Protein AF-A0A6N3EQB5-F1 (afdb_monomer)

Foldseek 3Di:
DKFKWKFKVQVVRDIFTDDAPQWDKDKDWDCDPVVNWIKIFIWIAHPVVQKIFTADIGTDDPPMDMDMDTDDDDDGDHGPDIGHDDDCDPPPPPPPPVVVVVVVVVVVVVVVVCVVVVVD

Nearest PDB structures (foldseek):
  7cwj-assembly1_A  TM=4.918E-01  e=4.533E+00  Trichoderma virens Gv29-8
  2y8g-assembly1_A  TM=2.712E-01  e=1.585E+00  Homo sapiens
  3cw1-assembly2_S  TM=3.159E-01  e=4.791E+00  Homo sapiens
  6mw4-assembly1_A  TM=3.373E-01  e=3.840E+00  Clostridioides difficile R20291

pLDDT: mean 88.79, std 10.67, range [48.97, 97.38]

Secondary structure (DSSP, 8-state):
-EEEEEEEGGGTT-EEEE--TTEEEEEEEEEETTTTEEEEEEEEEETTTTEEEEEEEEE--TT--EEEEEEE-S-PPPPSEEEE-----S------HHHHHHHHHHHHHHHHHHHHTT--

Structure (mmCIF, N/CA/C/O backbone):
data_AF-A0A6N3EQB5-F1
#
_entry.id   AF-A0A6N3EQB5-F1
#
loop_
_atom_site.group_PDB
_atom_site.id
_atom_site.type_symbol
_atom_site.label_atom_id
_atom_site.label_alt_id
_atom_site.label_comp_id
_atom_site.label_asym_id
_atom_site.label_entity_id
_atom_site.label_seq_id
_atom_site.pdbx_PDB_ins_code
_atom_site.Cartn_x
_atom_site.Cartn_y
_atom_site.Cartn_z
_atom_site.occupancy
_atom_site.B_iso_or_equiv
_atom_site.auth_seq_id
_atom_site.auth_comp_id
_atom_site.auth_asym_id
_atom_site.auth_atom_id
_atom_site.pdbx_PDB_model_num
ATOM 1 N N . MET A 1 1 ? -18.787 -0.984 5.241 1.00 89.31 1 MET A N 1
ATOM 2 C CA . MET A 1 1 ? -17.780 -0.521 4.259 1.00 89.31 1 MET A CA 1
ATOM 3 C C . MET A 1 1 ? -17.044 -1.738 3.741 1.00 89.31 1 MET A C 1
ATOM 5 O O . MET A 1 1 ? -16.672 -2.570 4.556 1.00 89.31 1 MET A O 1
ATOM 9 N N . GLU A 1 2 ? -16.854 -1.853 2.430 1.00 93.19 2 GLU A N 1
ATOM 10 C CA . GLU A 1 2 ? -16.025 -2.907 1.833 1.00 93.19 2 GLU A CA 1
ATOM 11 C C . GLU A 1 2 ? -14.548 -2.490 1.837 1.00 93.19 2 GLU A C 1
ATOM 13 O O . GLU A 1 2 ? -14.218 -1.318 1.620 1.00 93.19 2 GLU A O 1
ATOM 18 N N . GLY A 1 3 ? -13.648 -3.438 2.087 1.00 95.69 3 GLY A N 1
ATOM 19 C CA . GLY A 1 3 ? -12.215 -3.172 2.082 1.00 95.69 3 GLY A CA 1
ATOM 20 C C . GLY A 1 3 ? -11.376 -4.402 2.401 1.00 95.69 3 GLY A C 1
ATOM 21 O O . GLY A 1 3 ? -11.819 -5.534 2.228 1.00 95.69 3 GLY A O 1
ATOM 22 N N . LEU A 1 4 ? -10.145 -4.173 2.862 1.00 96.88 4 LEU A N 1
ATOM 23 C CA . LEU A 1 4 ? -9.199 -5.234 3.200 1.00 96.88 4 LEU A CA 1
ATOM 24 C C . LEU A 1 4 ? -8.924 -5.257 4.701 1.00 96.88 4 LEU A C 1
ATOM 26 O O . LEU A 1 4 ? -8.575 -4.239 5.300 1.00 96.88 4 LEU A O 1
ATOM 30 N N . ILE A 1 5 ? -9.016 -6.437 5.297 1.00 97.00 5 ILE A N 1
ATOM 31 C CA . ILE A 1 5 ? -8.473 -6.732 6.616 1.00 97.00 5 ILE A CA 1
ATOM 32 C C . ILE A 1 5 ? -7.085 -7.324 6.390 1.00 97.00 5 ILE A C 1
ATOM 34 O O . ILE A 1 5 ? -6.936 -8.355 5.738 1.00 97.00 5 ILE A O 1
ATOM 38 N N . VAL A 1 6 ? -6.057 -6.640 6.886 1.00 97.25 6 VAL A N 1
ATOM 39 C CA . VAL A 1 6 ? -4.657 -7.003 6.659 1.00 97.25 6 VAL A CA 1
ATOM 40 C C . VAL A 1 6 ? -3.999 -7.330 7.983 1.00 97.25 6 VAL A C 1
ATOM 42 O O . VAL A 1 6 ? -4.050 -6.536 8.921 1.00 97.25 6 VAL A O 1
ATOM 45 N N . LYS A 1 7 ? -3.331 -8.474 8.051 1.00 96.06 7 LYS A N 1
ATOM 46 C CA . LYS A 1 7 ? -2.536 -8.896 9.202 1.00 96.06 7 LYS A CA 1
ATOM 47 C C . LYS A 1 7 ? -1.121 -9.207 8.745 1.00 96.06 7 LYS A C 1
ATOM 49 O O . LYS A 1 7 ? -0.922 -9.748 7.663 1.00 96.06 7 LYS A O 1
ATOM 54 N N . SER A 1 8 ? -0.129 -8.859 9.559 1.00 94.44 8 SER A N 1
ATOM 55 C CA . SER A 1 8 ? 1.269 -9.123 9.215 1.00 94.44 8 SER A CA 1
ATOM 56 C C . SER A 1 8 ? 2.115 -9.511 10.417 1.00 94.44 8 SER A C 1
ATOM 58 O O . SER A 1 8 ? 1.951 -8.970 11.515 1.00 94.44 8 SER A O 1
ATOM 60 N N . THR A 1 9 ? 3.082 -10.400 10.189 1.00 92.94 9 THR A N 1
ATOM 61 C CA . THR A 1 9 ? 4.146 -10.709 11.157 1.00 92.94 9 THR A CA 1
ATOM 62 C C . THR A 1 9 ? 5.003 -9.484 11.461 1.00 92.94 9 THR A C 1
ATOM 64 O O . THR A 1 9 ? 5.388 -9.288 12.610 1.00 92.94 9 THR A O 1
ATOM 67 N N . THR A 1 10 ? 5.191 -8.588 10.484 1.00 90.62 10 THR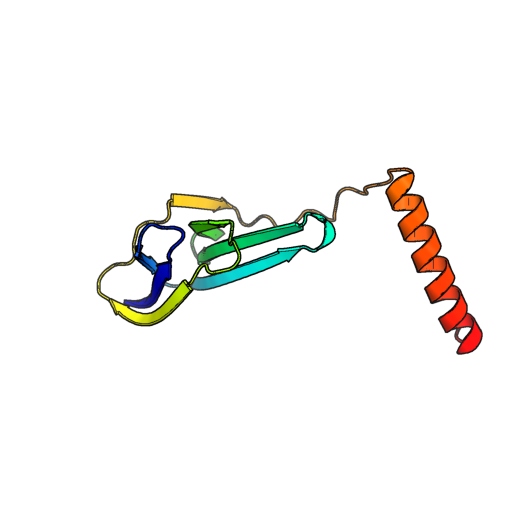 A N 1
ATOM 68 C CA . THR A 1 10 ? 5.932 -7.323 10.649 1.00 90.62 10 THR A CA 1
ATOM 69 C C . THR A 1 10 ? 5.251 -6.349 11.613 1.00 90.62 10 THR A C 1
ATOM 71 O O . THR A 1 10 ? 5.829 -5.333 11.987 1.00 90.62 10 THR A O 1
ATOM 74 N N . TRP A 1 11 ? 3.994 -6.611 11.977 1.00 91.94 11 TRP A N 1
ATOM 75 C CA . TRP A 1 11 ? 3.205 -5.809 12.912 1.00 91.94 11 TRP A CA 1
ATOM 76 C C . TRP A 1 11 ? 2.888 -6.581 14.196 1.00 91.94 11 TRP A C 1
ATOM 78 O O . TRP A 1 11 ? 1.874 -6.309 14.829 1.00 91.94 11 TRP A O 1
ATOM 88 N N . ASN A 1 12 ? 3.697 -7.581 14.558 1.00 88.06 12 ASN A N 1
ATOM 89 C CA . ASN A 1 12 ? 3.465 -8.450 15.719 1.00 88.06 12 ASN A CA 1
ATOM 90 C C . ASN A 1 12 ? 2.088 -9.146 15.701 1.00 88.06 12 ASN A C 1
ATOM 92 O O . ASN A 1 12 ? 1.490 -9.394 16.746 1.00 88.06 12 ASN A O 1
ATOM 96 N N . GLY A 1 13 ? 1.564 -9.452 14.509 1.00 83.75 13 GLY A N 1
ATOM 97 C CA . GLY A 1 13 ? 0.257 -10.091 14.341 1.00 83.75 13 GLY A CA 1
ATOM 98 C C . GLY A 1 13 ? -0.940 -9.150 14.501 1.00 83.75 13 GLY A C 1
ATOM 99 O O . GLY A 1 13 ? -2.078 -9.623 14.457 1.00 83.75 13 GLY A O 1
ATOM 100 N N . GLU A 1 14 ? -0.717 -7.842 14.654 1.00 91.00 14 GLU A N 1
ATOM 101 C CA . GLU A 1 14 ? -1.792 -6.854 14.634 1.00 91.00 14 GLU A CA 1
ATOM 102 C C . GLU A 1 14 ? -2.513 -6.837 13.286 1.00 91.00 14 GLU A C 1
ATOM 104 O O . GLU A 1 14 ? -1.930 -7.061 12.221 1.00 91.00 14 GLU A O 1
ATOM 109 N N . THR A 1 15 ? -3.800 -6.516 13.354 1.00 94.50 15 THR A N 1
ATOM 110 C CA . THR A 1 15 ? -4.675 -6.389 12.193 1.00 94.50 15 THR A CA 1
ATOM 111 C C . THR A 1 15 ? -4.945 -4.916 11.897 1.00 94.50 15 THR A C 1
ATOM 113 O O . THR A 1 15 ? -5.155 -4.121 12.810 1.00 94.50 15 THR A O 1
ATOM 116 N N . CYS A 1 16 ? -4.967 -4.549 10.620 1.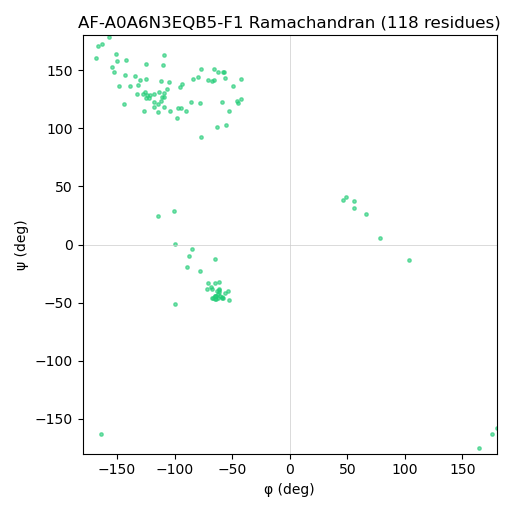00 96.56 16 CYS A N 1
ATOM 117 C CA . CYS A 1 16 ? -5.332 -3.228 10.129 1.00 96.56 16 CYS A CA 1
ATOM 118 C C . CYS A 1 16 ? -6.466 -3.365 9.112 1.00 96.56 16 CYS A C 1
ATOM 120 O O . CYS A 1 16 ? -6.350 -4.127 8.154 1.00 96.56 16 CYS A O 1
ATOM 122 N N . LYS A 1 17 ? -7.565 -2.637 9.325 1.00 97.06 17 LYS A N 1
ATOM 123 C CA . LYS A 1 17 ? -8.704 -2.608 8.403 1.00 97.06 17 LYS A CA 1
ATOM 124 C C . LYS A 1 17 ? -8.560 -1.388 7.509 1.00 97.06 17 LYS A C 1
ATOM 126 O O . LYS A 1 17 ? -8.582 -0.266 8.011 1.00 97.06 17 LYS A O 1
ATOM 131 N N . ILE A 1 18 ? -8.413 -1.588 6.207 1.00 96.62 18 ILE A N 1
ATOM 132 C CA . ILE A 1 18 ? -8.328 -0.501 5.235 1.00 96.62 18 ILE A CA 1
ATOM 133 C C . ILE A 1 18 ? -9.562 -0.495 4.353 1.00 96.62 18 ILE A C 1
ATOM 135 O O . ILE A 1 18 ? -9.895 -1.474 3.695 1.00 96.62 18 ILE A O 1
ATOM 139 N N . GLY A 1 19 ? -10.239 0.638 4.336 1.00 94.75 19 GLY A N 1
ATOM 140 C CA . GLY A 1 19 ? -11.395 0.889 3.499 1.00 94.75 19 GLY A CA 1
ATOM 141 C C . GLY A 1 19 ? -11.469 2.380 3.235 1.00 94.75 19 GLY A C 1
ATOM 142 O O . GLY A 1 19 ? -11.020 3.190 4.053 1.00 94.75 19 GLY A O 1
ATOM 143 N N . MET A 1 20 ? -11.972 2.745 2.063 1.00 92.88 20 MET A N 1
ATOM 144 C CA . MET A 1 20 ? -12.061 4.138 1.662 1.00 92.88 20 MET A CA 1
ATOM 145 C C . MET A 1 20 ? -13.343 4.368 0.862 1.00 92.88 20 MET A C 1
ATOM 147 O O . MET A 1 20 ? -13.508 3.752 -0.190 1.00 92.88 20 MET A O 1
ATOM 151 N N . PRO A 1 21 ? -14.237 5.258 1.321 1.00 82.94 21 PRO A N 1
ATOM 152 C CA . PRO A 1 21 ? -15.359 5.699 0.508 1.00 82.94 21 PRO A CA 1
ATOM 153 C C . PRO A 1 21 ? -14.851 6.601 -0.624 1.00 82.94 21 PRO A C 1
ATOM 155 O O . PRO A 1 21 ? -13.946 7.409 -0.413 1.00 82.94 21 PRO A O 1
ATOM 158 N N . ASP A 1 22 ? -15.447 6.476 -1.812 1.00 82.00 22 ASP A N 1
ATOM 159 C CA . ASP A 1 22 ? -15.142 7.316 -2.982 1.00 82.00 22 ASP A CA 1
ATOM 160 C C . ASP A 1 22 ? -13.654 7.306 -3.386 1.00 82.00 22 ASP A C 1
ATOM 162 O O . ASP A 1 22 ? -13.073 8.325 -3.766 1.00 82.00 22 ASP A O 1
ATOM 166 N N . GLY A 1 23 ? -13.012 6.146 -3.275 1.00 86.25 23 GLY A N 1
ATOM 167 C CA . GLY A 1 23 ? -11.606 5.964 -3.600 1.00 86.25 23 GLY A CA 1
ATOM 168 C C . GLY A 1 23 ? -11.254 4.492 -3.745 1.00 86.25 23 GLY A C 1
ATOM 169 O O . GLY A 1 23 ? -12.124 3.638 -3.899 1.00 86.25 23 GLY A O 1
ATOM 170 N N . GLY A 1 24 ? -9.960 4.200 -3.698 1.00 90.00 24 GLY A N 1
ATOM 171 C CA . GLY A 1 24 ? -9.453 2.833 -3.747 1.00 90.00 24 GLY A CA 1
ATOM 172 C C . GLY A 1 24 ? -8.389 2.616 -2.689 1.00 90.00 24 GLY A C 1
ATOM 173 O O . GLY A 1 24 ? -7.596 3.517 -2.408 1.00 90.00 24 GLY A O 1
ATOM 174 N N . VAL A 1 25 ? -8.361 1.413 -2.124 1.00 94.75 25 VAL A N 1
ATOM 175 C CA . VAL A 1 25 ? -7.276 0.936 -1.262 1.00 94.75 25 VAL A CA 1
ATOM 176 C C . VAL A 1 25 ? -6.495 -0.157 -1.979 1.00 94.75 25 VAL A C 1
ATOM 178 O O . VAL A 1 25 ? -7.014 -0.832 -2.866 1.00 94.75 25 VAL A O 1
ATOM 181 N N . GLY A 1 26 ? -5.236 -0.331 -1.608 1.00 94.00 26 GLY A N 1
ATOM 182 C CA . GLY A 1 26 ? -4.360 -1.313 -2.214 1.00 94.00 26 GLY A CA 1
ATOM 183 C C . GLY A 1 26 ? -3.139 -1.607 -1.361 1.00 94.00 26 GLY A C 1
ATOM 184 O O . GLY A 1 26 ? -2.868 -0.964 -0.342 1.00 94.00 26 GLY A O 1
ATOM 185 N N . ILE A 1 27 ? -2.399 -2.609 -1.818 1.00 95.12 27 ILE A N 1
ATOM 186 C CA . ILE A 1 27 ? -1.164 -3.070 -1.199 1.00 95.12 27 ILE A CA 1
ATOM 187 C C . ILE A 1 27 ? -0.065 -2.952 -2.240 1.00 95.12 27 ILE A C 1
ATOM 189 O O . ILE A 1 27 ? -0.208 -3.432 -3.363 1.00 95.12 27 ILE A O 1
ATOM 193 N N . ALA A 1 28 ? 1.029 -2.307 -1.862 1.00 92.31 28 ALA A N 1
ATOM 194 C CA . ALA A 1 28 ? 2.231 -2.238 -2.672 1.00 92.31 28 ALA A CA 1
ATOM 195 C C . ALA A 1 28 ? 3.325 -3.053 -1.992 1.00 92.31 28 ALA A C 1
ATOM 197 O O . ALA A 1 28 ? 3.627 -2.807 -0.824 1.00 92.31 28 ALA A O 1
ATOM 198 N N . VAL A 1 29 ? 3.925 -3.986 -2.730 1.00 92.62 29 VAL A N 1
ATOM 199 C CA . VAL A 1 29 ? 5.126 -4.724 -2.325 1.00 92.62 29 VAL A CA 1
ATOM 200 C C . VAL A 1 29 ? 6.195 -4.477 -3.376 1.00 92.62 29 VAL A C 1
ATOM 202 O O . VAL A 1 29 ? 5.958 -4.679 -4.563 1.00 92.62 29 VAL A O 1
ATOM 205 N N . ASN A 1 30 ? 7.364 -4.025 -2.942 1.00 90.12 30 ASN A N 1
ATOM 206 C CA . ASN A 1 30 ? 8.485 -3.705 -3.808 1.00 90.12 30 ASN A CA 1
ATOM 207 C C . ASN A 1 30 ? 9.713 -4.457 -3.308 1.00 90.12 30 ASN 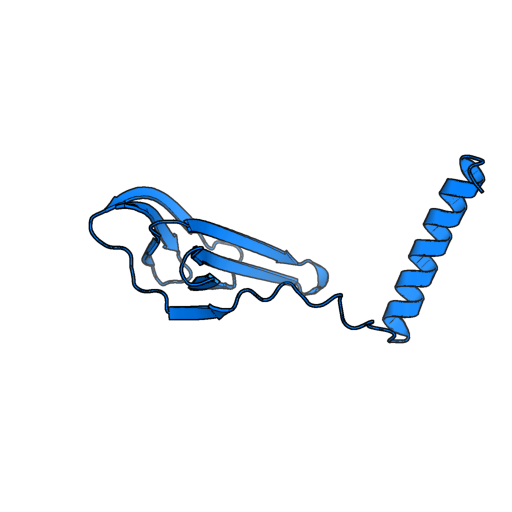A C 1
ATOM 209 O O . ASN A 1 30 ? 10.210 -4.177 -2.218 1.00 90.12 30 ASN A O 1
ATOM 213 N N . ALA A 1 31 ? 10.205 -5.388 -4.118 1.00 88.56 31 ALA A N 1
ATOM 214 C CA . ALA A 1 31 ? 11.469 -6.073 -3.896 1.00 88.56 31 ALA A CA 1
ATOM 215 C C . ALA A 1 31 ? 12.507 -5.493 -4.860 1.00 88.56 31 ALA A C 1
ATOM 217 O O . ALA A 1 31 ? 12.360 -5.616 -6.076 1.00 88.56 31 ALA A O 1
ATOM 218 N N . MET A 1 32 ? 13.536 -4.834 -4.330 1.00 81.75 32 MET A N 1
ATOM 219 C CA . MET A 1 32 ? 14.566 -4.189 -5.141 1.00 81.75 32 MET A CA 1
ATOM 220 C C . MET A 1 32 ? 15.914 -4.876 -4.938 1.00 81.75 32 MET A C 1
ATOM 222 O O . MET A 1 32 ? 16.507 -4.813 -3.864 1.00 81.75 32 MET A O 1
ATOM 226 N N . GLU A 1 33 ? 16.417 -5.512 -5.999 1.00 74.88 33 GLU A N 1
ATOM 227 C CA . GLU A 1 33 ? 17.690 -6.244 -5.977 1.00 74.88 33 GLU A CA 1
ATOM 228 C C . GLU A 1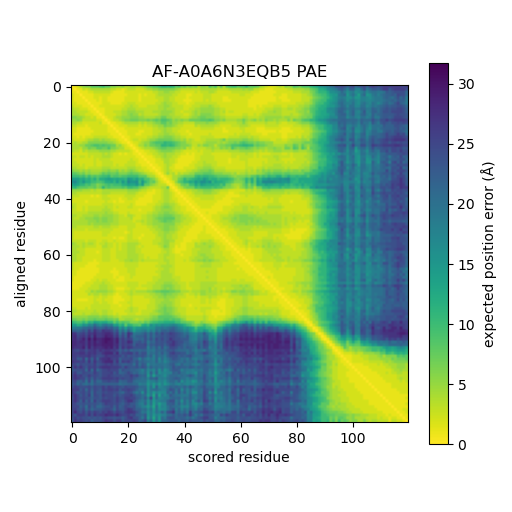 33 ? 18.885 -5.320 -5.699 1.00 74.88 33 GLU A C 1
ATOM 230 O O . GLU A 1 33 ? 19.768 -5.667 -4.916 1.00 74.88 33 GLU A O 1
ATOM 235 N N . ARG A 1 34 ? 18.879 -4.114 -6.286 1.00 72.31 34 ARG A N 1
ATOM 236 C CA . ARG A 1 34 ? 19.949 -3.114 -6.131 1.00 72.31 34 ARG A CA 1
ATOM 237 C C . ARG A 1 34 ? 20.206 -2.756 -4.667 1.00 72.31 34 ARG A C 1
ATOM 239 O O . ARG A 1 34 ? 21.361 -2.648 -4.269 1.00 72.31 34 ARG A O 1
ATOM 246 N N . ASP A 1 35 ? 19.136 -2.602 -3.895 1.00 69.81 35 ASP A N 1
ATOM 247 C CA . ASP A 1 35 ? 19.202 -2.149 -2.506 1.00 69.81 35 ASP A CA 1
ATOM 248 C C . ASP A 1 35 ? 19.100 -3.318 -1.513 1.00 69.81 35 ASP A C 1
ATOM 250 O O . ASP A 1 35 ? 19.144 -3.105 -0.305 1.00 69.81 35 ASP A O 1
ATOM 254 N N . LYS A 1 36 ? 18.979 -4.559 -2.021 1.00 77.50 36 LYS A N 1
ATOM 255 C CA . LYS A 1 36 ? 18.719 -5.784 -1.243 1.00 77.50 36 LYS A CA 1
ATOM 256 C C . LYS A 1 36 ? 17.598 -5.598 -0.218 1.00 77.50 36 LYS A C 1
ATOM 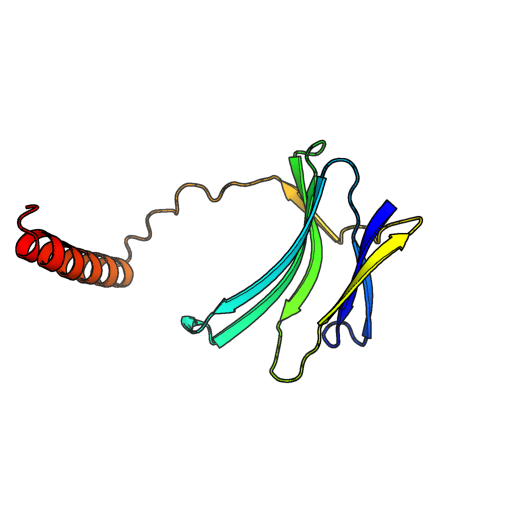258 O O . LYS A 1 36 ? 17.673 -6.110 0.895 1.00 77.50 36 LYS A O 1
ATOM 263 N N . TYR A 1 37 ? 16.570 -4.855 -0.612 1.00 82.25 37 TYR A N 1
ATOM 264 C CA . TYR A 1 37 ? 15.531 -4.370 0.282 1.00 82.25 37 TYR A CA 1
ATOM 265 C C . TYR A 1 37 ? 14.162 -4.749 -0.270 1.00 82.25 37 TYR A C 1
ATOM 267 O O . TYR A 1 37 ? 13.869 -4.506 -1.445 1.00 82.25 37 TYR A O 1
ATOM 275 N N . CYS A 1 38 ? 13.321 -5.348 0.572 1.00 90.94 38 CYS A N 1
ATOM 276 C CA . CYS A 1 38 ? 11.922 -5.592 0.256 1.00 90.94 38 CYS A CA 1
ATOM 277 C C . CYS A 1 38 ? 11.064 -4.767 1.203 1.00 90.94 38 CYS A C 1
ATOM 279 O O . CYS A 1 38 ? 11.138 -4.940 2.415 1.00 90.94 38 CYS A O 1
ATOM 281 N N . PHE A 1 39 ? 10.232 -3.884 0.665 1.00 91.88 39 PHE A N 1
ATOM 282 C CA . PHE A 1 39 ? 9.314 -3.089 1.470 1.00 91.88 39 PHE A CA 1
ATOM 283 C C . PHE A 1 39 ? 7.892 -3.257 1.000 1.00 91.88 39 PHE A C 1
ATOM 285 O O . PHE A 1 39 ? 7.620 -3.549 -0.166 1.00 91.88 39 PHE A O 1
ATOM 292 N N . TRP A 1 40 ? 6.974 -3.017 1.919 1.00 94.12 40 TRP A N 1
ATOM 293 C CA . TRP A 1 40 ? 5.566 -3.048 1.610 1.00 94.12 40 TRP A CA 1
ATOM 294 C C . TRP A 1 40 ? 4.801 -1.971 2.356 1.00 94.12 40 TRP A C 1
ATOM 296 O O . TRP A 1 40 ? 5.246 -1.436 3.373 1.00 94.12 40 TRP A O 1
ATOM 306 N N . SER A 1 41 ? 3.633 -1.635 1.826 1.00 94.56 41 SER A N 1
ATOM 307 C CA . SER A 1 41 ? 2.722 -0.694 2.459 1.00 94.56 41 SER A CA 1
ATOM 308 C C . SER A 1 41 ? 1.286 -0.942 2.034 1.00 94.56 41 SER A C 1
ATOM 310 O O . SER A 1 41 ? 1.022 -1.428 0.933 1.00 94.56 41 SER A O 1
ATOM 312 N N . ILE A 1 42 ? 0.375 -0.563 2.921 1.00 96.44 42 ILE A N 1
ATOM 313 C CA . ILE A 1 42 ? -1.058 -0.498 2.685 1.00 96.44 42 ILE A CA 1
ATOM 314 C C . ILE A 1 42 ? -1.486 0.967 2.636 1.00 96.44 42 ILE A C 1
ATOM 316 O O . ILE A 1 42 ? -1.175 1.774 3.523 1.00 96.44 42 ILE A O 1
ATOM 320 N N . GLY A 1 43 ? -2.166 1.318 1.554 1.00 95.56 43 GLY A N 1
ATOM 321 C CA . GLY A 1 43 ? -2.479 2.695 1.212 1.00 95.56 43 GLY A CA 1
ATOM 322 C C . GLY A 1 43 ? -3.688 2.796 0.302 1.00 95.56 43 GLY A C 1
ATOM 323 O O . GLY A 1 43 ? -4.280 1.795 -0.087 1.00 95.56 43 GLY A O 1
ATOM 324 N N . GLY A 1 44 ? -4.058 4.018 -0.044 1.00 94.00 44 GLY A N 1
ATOM 325 C CA . GLY A 1 44 ? -5.167 4.277 -0.945 1.00 94.00 44 GLY A CA 1
ATOM 326 C C . GLY A 1 44 ? -5.202 5.722 -1.399 1.00 94.00 44 GLY A C 1
ATOM 327 O O . GLY A 1 44 ? -4.614 6.592 -0.757 1.00 94.00 44 GLY A O 1
ATOM 328 N N . TYR A 1 45 ? -5.894 5.979 -2.501 1.00 91.94 45 TYR A N 1
ATOM 329 C CA . TYR A 1 45 ? -6.071 7.327 -3.026 1.00 91.94 45 TYR A CA 1
ATOM 330 C C . TYR A 1 45 ? -7.514 7.782 -2.840 1.00 91.94 45 TYR A C 1
ATOM 332 O O . TYR A 1 45 ? -8.438 7.171 -3.380 1.00 91.94 45 TYR A O 1
ATOM 340 N N . ASN A 1 46 ? -7.685 8.860 -2.074 1.00 91.69 46 ASN A N 1
ATOM 341 C CA . ASN A 1 46 ? -8.976 9.488 -1.846 1.00 91.69 46 ASN A CA 1
ATOM 342 C C . ASN A 1 46 ? -9.212 10.554 -2.917 1.00 91.69 46 ASN A C 1
ATOM 344 O O . ASN A 1 46 ? -8.492 11.556 -2.950 1.00 91.69 46 ASN A O 1
ATOM 348 N N . LEU A 1 47 ? -10.220 10.345 -3.769 1.00 86.88 47 LEU A N 1
ATOM 349 C CA . LEU A 1 47 ? -10.532 11.250 -4.879 1.00 86.88 47 LEU A CA 1
ATOM 350 C C . LEU A 1 47 ? -11.070 12.599 -4.392 1.00 86.88 47 LEU A C 1
ATOM 352 O O . LEU A 1 47 ? -10.745 13.626 -4.973 1.00 86.88 47 LEU A O 1
ATOM 356 N N . LYS A 1 48 ? -11.860 12.618 -3.312 1.00 88.31 48 LYS A N 1
ATOM 357 C CA . LYS A 1 48 ? -12.459 13.851 -2.775 1.00 88.31 48 LYS A CA 1
ATOM 358 C C . LYS A 1 48 ? -11.436 14.755 -2.094 1.00 88.31 48 LYS A C 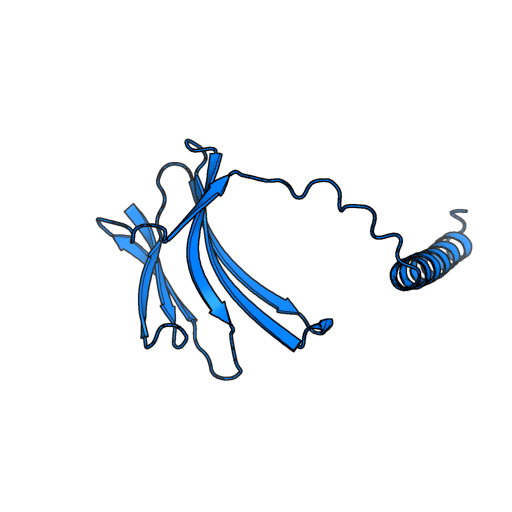1
ATOM 360 O O . LYS A 1 48 ? -11.527 15.972 -2.197 1.00 88.31 48 LYS A O 1
ATOM 365 N N . GLU A 1 49 ? -10.484 14.168 -1.372 1.00 89.38 49 GLU A N 1
ATOM 366 C CA . GLU A 1 49 ? -9.415 14.913 -0.697 1.00 89.38 49 GLU A CA 1
ATOM 367 C C . GLU A 1 49 ? -8.192 15.161 -1.593 1.00 89.38 49 GLU A C 1
ATOM 369 O O . GLU A 1 49 ? -7.278 15.873 -1.173 1.00 89.38 49 GLU A O 1
ATOM 374 N N . GLU A 1 50 ? -8.138 14.529 -2.771 1.00 88.75 50 GLU A N 1
ATOM 375 C CA . GLU A 1 50 ? -6.972 14.470 -3.661 1.00 88.75 50 GLU A CA 1
ATOM 376 C C . GLU A 1 50 ? -5.674 14.071 -2.926 1.00 88.75 50 GLU A C 1
ATOM 378 O O . GLU A 1 50 ? -4.579 14.601 -3.157 1.00 88.75 50 GLU A O 1
ATOM 383 N N . ARG A 1 51 ? -5.783 13.106 -2.005 1.00 90.94 51 ARG A N 1
ATOM 384 C CA . ARG A 1 51 ? -4.692 12.694 -1.110 1.00 90.94 51 ARG A CA 1
ATOM 385 C C . ARG A 1 51 ? -4.488 11.187 -1.091 1.00 90.94 51 ARG A C 1
ATOM 387 O O . ARG A 1 51 ? -5.435 10.408 -1.049 1.00 90.94 51 ARG A O 1
ATOM 394 N N . HIS A 1 52 ? -3.220 10.791 -1.028 1.00 91.81 52 HIS A N 1
ATOM 395 C CA . HIS A 1 52 ? -2.805 9.440 -0.675 1.00 91.81 52 HIS A CA 1
ATOM 396 C C . HIS A 1 52 ? -2.900 9.256 0.831 1.00 91.81 52 HIS A C 1
ATOM 398 O O . HIS A 1 52 ? -2.259 9.979 1.596 1.00 91.81 52 HIS A O 1
ATOM 404 N N . TRP A 1 53 ? -3.691 8.285 1.255 1.00 94.06 53 TRP A N 1
ATOM 405 C CA . TRP A 1 53 ? -3.755 7.820 2.628 1.00 94.06 53 TRP A CA 1
ATOM 406 C C . TRP A 1 53 ? -2.840 6.610 2.776 1.00 94.06 53 TRP A C 1
ATOM 408 O O . TRP A 1 53 ? -2.821 5.717 1.932 1.00 94.06 53 TRP A O 1
ATOM 418 N N . ILE A 1 54 ? -2.065 6.594 3.851 1.00 94.38 54 ILE A N 1
ATOM 419 C CA . ILE A 1 54 ? -1.149 5.513 4.194 1.00 94.38 54 ILE A CA 1
ATOM 420 C C . ILE A 1 54 ? -1.526 5.055 5.593 1.00 94.38 54 ILE A C 1
ATOM 422 O O . ILE A 1 54 ? -1.631 5.872 6.509 1.00 94.38 54 ILE A O 1
ATOM 426 N N . TRP A 1 55 ? -1.730 3.752 5.746 1.00 95.81 55 TRP A N 1
ATOM 427 C CA . TRP A 1 55 ? -2.117 3.151 7.018 1.00 95.81 55 TRP A CA 1
ATOM 428 C C . TRP A 1 55 ? -0.938 2.525 7.731 1.00 95.81 55 TRP A C 1
ATOM 430 O O . TRP A 1 55 ? -0.712 2.782 8.908 1.00 95.81 55 TRP A O 1
ATOM 440 N N . LYS A 1 56 ? -0.193 1.674 7.030 1.00 94.94 56 LYS A N 1
ATOM 441 C CA . LYS A 1 56 ? 0.885 0.895 7.631 1.00 94.94 56 LYS A CA 1
ATOM 442 C C . LYS A 1 56 ? 1.756 0.279 6.545 1.00 94.94 56 LYS A C 1
ATOM 444 O O . LYS A 1 56 ? 1.439 0.341 5.360 1.00 94.94 56 LYS A O 1
ATOM 449 N N . GLY A 1 57 ? 2.871 -0.298 6.950 1.00 92.88 57 GLY A N 1
ATOM 450 C CA . GLY A 1 57 ? 3.831 -0.933 6.064 1.00 92.88 57 GLY A CA 1
ATOM 451 C C . GLY A 1 57 ? 5.034 -1.401 6.857 1.00 92.88 57 GLY A C 1
ATOM 452 O O . GLY A 1 57 ? 4.961 -1.502 8.084 1.00 92.88 57 GLY A O 1
ATOM 453 N N . GLY A 1 58 ? 6.124 -1.671 6.159 1.00 91.25 58 GLY A N 1
ATOM 454 C CA . GLY A 1 58 ? 7.387 -2.029 6.780 1.00 91.25 58 GLY A CA 1
ATOM 455 C C . GLY A 1 58 ? 8.355 -2.656 5.795 1.00 91.25 58 GLY A C 1
ATOM 456 O O . GLY A 1 58 ? 8.086 -2.759 4.597 1.00 91.25 58 GLY A O 1
ATOM 457 N N . GLU A 1 59 ? 9.482 -3.085 6.335 1.00 92.81 59 GLU A N 1
ATOM 458 C CA . GLU A 1 59 ? 10.412 -3.978 5.658 1.00 92.81 59 GLU A CA 1
ATOM 459 C C . GLU A 1 59 ? 9.907 -5.420 5.749 1.00 92.81 59 GLU A C 1
ATOM 461 O O . GLU A 1 59 ? 9.311 -5.804 6.757 1.00 92.81 59 GLU A O 1
ATOM 466 N N . LEU A 1 60 ? 10.130 -6.203 4.696 1.00 92.12 60 LEU A N 1
ATOM 467 C CA . LEU A 1 60 ? 9.881 -7.640 4.665 1.00 92.12 60 LEU A CA 1
ATOM 468 C C . LEU A 1 60 ? 11.205 -8.386 4.649 1.00 92.12 60 LEU A C 1
ATOM 470 O O . LEU A 1 60 ? 12.058 -8.144 3.794 1.00 92.12 60 LEU A O 1
ATOM 474 N N . HIS A 1 61 ? 11.315 -9.364 5.537 1.00 91.19 61 HIS A N 1
ATOM 475 C CA . HIS A 1 61 ? 12.403 -10.323 5.561 1.00 91.19 61 HIS A CA 1
ATOM 476 C C . HIS A 1 61 ? 11.907 -11.701 5.123 1.00 91.19 61 HIS A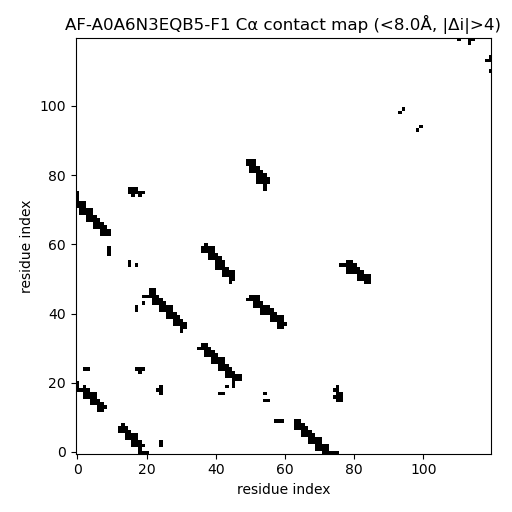 C 1
ATOM 478 O O . HIS A 1 61 ? 10.712 -12.004 5.111 1.00 91.19 61 HIS A O 1
ATOM 484 N N . VAL A 1 62 ? 12.846 -12.574 4.760 1.00 90.81 62 VAL A N 1
ATOM 485 C CA . VAL A 1 62 ? 12.522 -13.966 4.432 1.00 90.81 62 VAL A CA 1
ATOM 486 C C . VAL A 1 62 ? 11.849 -14.627 5.638 1.00 90.81 62 VAL A C 1
ATOM 488 O O . VAL A 1 62 ? 12.429 -14.693 6.718 1.00 90.81 62 VAL A O 1
ATOM 491 N N . GLY A 1 63 ? 10.633 -15.135 5.429 1.00 92.44 63 GLY A N 1
ATOM 492 C CA . GLY A 1 63 ? 9.819 -15.777 6.464 1.00 92.44 63 GLY A CA 1
ATOM 493 C C . GLY A 1 63 ? 8.672 -14.915 6.996 1.00 92.44 63 GLY A C 1
ATOM 494 O O . GLY A 1 63 ? 7.766 -15.468 7.624 1.00 92.44 63 GLY A O 1
ATOM 495 N N . ASP A 1 64 ? 8.662 -13.610 6.704 1.00 93.50 64 ASP A N 1
ATOM 496 C CA . ASP A 1 64 ? 7.521 -12.750 7.015 1.00 93.50 64 ASP A CA 1
ATOM 497 C C . ASP A 1 64 ? 6.278 -13.133 6.205 1.00 93.50 64 ASP A C 1
ATOM 499 O O . ASP A 1 64 ? 6.361 -13.652 5.088 1.00 93.50 64 ASP A O 1
ATOM 503 N N . LYS A 1 65 ? 5.102 -12.878 6.787 1.00 93.94 65 LYS A N 1
ATOM 504 C CA . LYS A 1 65 ? 3.804 -13.217 6.195 1.00 93.94 65 LYS A CA 1
ATOM 505 C C . LYS A 1 65 ? 2.859 -12.034 6.263 1.00 93.94 65 LYS A C 1
ATOM 507 O O . LYS A 1 65 ? 2.742 -11.390 7.304 1.00 93.94 65 LYS A O 1
ATOM 512 N N . ILE A 1 66 ? 2.143 -11.829 5.163 1.00 94.31 66 ILE A N 1
ATOM 513 C CA . ILE A 1 66 ? 1.035 -10.887 5.049 1.00 94.31 66 ILE A CA 1
ATOM 514 C C . ILE A 1 66 ? -0.211 -11.709 4.715 1.00 94.31 66 ILE A C 1
ATOM 516 O O . ILE A 1 66 ? -0.233 -12.432 3.721 1.00 94.31 66 ILE A O 1
ATOM 520 N N . GLU A 1 67 ? -1.232 -11.602 5.554 1.00 95.75 67 GLU A N 1
ATOM 521 C CA . GLU A 1 67 ? -2.550 -12.202 5.360 1.00 95.75 67 GLU A CA 1
ATOM 522 C C . GLU A 1 67 ? -3.534 -11.092 4.989 1.00 95.75 67 GLU A C 1
ATOM 524 O O . GLU A 1 67 ? -3.527 -10.018 5.598 1.00 95.75 67 GLU A O 1
ATOM 529 N N . ILE A 1 68 ? -4.348 -11.336 3.963 1.00 96.25 68 ILE A N 1
ATOM 530 C CA . ILE A 1 68 ? -5.278 -10.353 3.407 1.00 96.25 68 ILE A CA 1
ATOM 531 C C . ILE A 1 68 ? -6.631 -11.027 3.239 1.00 96.25 68 ILE A C 1
ATOM 533 O O . ILE A 1 68 ? -6.731 -12.082 2.615 1.00 96.25 68 ILE A O 1
ATOM 537 N N . GLU A 1 69 ? -7.664 -10.378 3.749 1.00 97.00 69 GLU A N 1
ATOM 538 C CA . GLU A 1 69 ? -9.053 -10.781 3.592 1.00 97.00 69 GLU A CA 1
ATOM 539 C C . GLU A 1 69 ? -9.847 -9.606 3.022 1.00 97.00 69 GLU A C 1
ATOM 541 O O . GLU A 1 69 ? -9.737 -8.483 3.515 1.00 97.00 69 GLU A O 1
ATOM 546 N N . PHE A 1 70 ? -10.640 -9.851 1.979 1.00 96.19 70 PHE A N 1
ATOM 547 C CA . PHE A 1 70 ? -11.642 -8.892 1.523 1.00 96.19 70 PHE A CA 1
ATOM 548 C C . PHE A 1 70 ? -12.918 -9.097 2.336 1.00 96.19 70 PHE A C 1
ATOM 550 O O . PHE 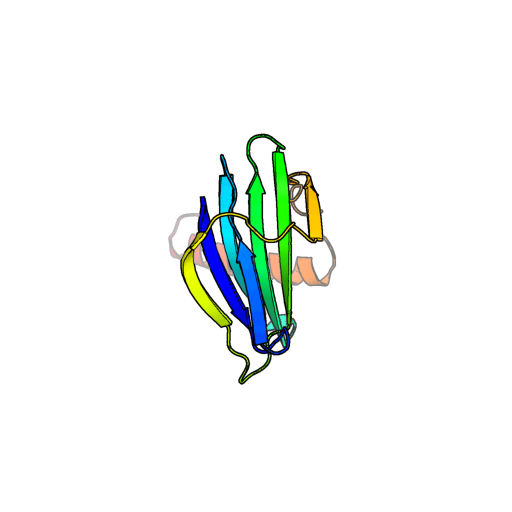A 1 70 ? -13.450 -10.206 2.364 1.00 96.19 70 PHE A O 1
ATOM 557 N N . ALA A 1 71 ? -13.385 -8.047 3.006 1.00 96.25 71 ALA A N 1
ATOM 558 C CA . ALA A 1 71 ? -14.499 -8.143 3.940 1.00 96.25 71 ALA A CA 1
ATOM 559 C C . ALA A 1 71 ? -15.287 -6.834 4.037 1.00 96.25 71 ALA A C 1
ATOM 561 O O . ALA A 1 71 ? -14.803 -5.753 3.684 1.00 96.25 71 ALA A O 1
ATOM 562 N N . GLU A 1 72 ? -16.489 -6.946 4.596 1.00 96.06 72 GLU A N 1
ATOM 563 C CA . GLU A 1 72 ? -17.278 -5.815 5.064 1.00 96.06 72 GLU A CA 1
ATOM 564 C C . GLU A 1 72 ? -17.026 -5.556 6.555 1.00 96.06 72 GLU A C 1
ATOM 566 O O . GLU A 1 72 ? -16.954 -6.478 7.368 1.00 96.06 72 GLU A O 1
ATOM 571 N N . PHE A 1 73 ? -16.900 -4.287 6.932 1.00 95.31 73 PHE A N 1
ATOM 572 C CA . PHE A 1 73 ? -16.760 -3.855 8.324 1.00 95.31 73 PHE A CA 1
ATOM 573 C C . PHE A 1 73 ? -17.352 -2.456 8.540 1.00 95.31 73 PHE A C 1
ATOM 575 O O . PHE A 1 73 ? -17.485 -1.674 7.594 1.00 95.31 73 PHE A O 1
ATOM 582 N N . ASP A 1 74 ? -17.698 -2.135 9.790 1.00 94.38 74 ASP A N 1
ATOM 583 C CA . ASP A 1 74 ? -18.335 -0.858 10.147 1.00 94.38 74 ASP A CA 1
ATOM 584 C C . ASP A 1 74 ? -17.394 0.336 9.945 1.00 94.38 74 ASP A C 1
ATOM 586 O O . ASP A 1 74 ? -17.768 1.332 9.328 1.00 94.38 74 ASP A O 1
ATOM 590 N N . GLU A 1 75 ? -16.148 0.212 10.417 1.00 93.19 75 GLU A N 1
ATOM 591 C CA . GLU A 1 75 ? -15.163 1.294 10.403 1.00 93.19 75 GLU A CA 1
ATOM 592 C C . GLU A 1 75 ? -13.765 0.795 10.002 1.00 93.19 75 GLU A C 1
ATOM 594 O O . GLU A 1 75 ? -13.295 -0.256 10.457 1.00 93.19 75 GLU A O 1
ATOM 599 N N . ALA A 1 76 ? -13.097 1.565 9.136 1.00 94.38 76 ALA A N 1
ATOM 600 C CA . ALA A 1 76 ? -11.692 1.370 8.800 1.00 94.38 76 ALA A CA 1
ATOM 601 C C . ALA A 1 76 ? -10.793 1.913 9.921 1.00 94.38 76 ALA A C 1
ATOM 603 O O . ALA A 1 76 ? -11.120 2.887 10.592 1.00 94.38 76 ALA A O 1
ATOM 604 N N . THR A 1 77 ? -9.605 1.337 10.088 1.00 95.44 77 THR A N 1
ATOM 605 C CA . THR A 1 77 ? -8.558 1.952 10.912 1.00 95.44 77 THR A CA 1
ATOM 606 C C . THR A 1 77 ? -8.269 3.371 10.385 1.00 95.44 77 THR A C 1
ATOM 608 O O . THR A 1 77 ? -8.301 3.567 9.174 1.00 95.44 77 THR A O 1
ATOM 611 N N . PRO A 1 78 ? -7.983 4.387 11.216 1.00 94.75 78 PRO A N 1
ATOM 612 C CA . PRO A 1 78 ? -7.564 5.695 10.708 1.00 94.75 78 PRO A CA 1
ATOM 613 C C . PRO A 1 78 ? -6.198 5.631 9.995 1.00 94.75 78 PRO A C 1
ATOM 615 O O . PRO A 1 78 ? -5.305 4.920 10.467 1.00 94.75 78 PRO A O 1
ATOM 618 N N . PRO A 1 79 ? -5.982 6.366 8.885 1.00 94.69 79 PRO A N 1
ATOM 619 C CA . PRO A 1 79 ? -4.672 6.424 8.242 1.00 94.69 79 PRO A CA 1
ATOM 620 C C . PRO A 1 79 ? -3.662 7.153 9.138 1.00 94.69 79 PRO A C 1
ATOM 622 O O . PRO A 1 79 ? -3.976 8.185 9.731 1.00 94.69 79 PRO A O 1
ATOM 625 N N . VAL A 1 80 ? -2.422 6.663 9.182 1.00 95.69 80 VAL A N 1
ATOM 626 C CA . VAL A 1 80 ? -1.335 7.301 9.947 1.00 95.69 80 VAL A CA 1
ATOM 627 C C . VAL A 1 80 ? -0.753 8.512 9.226 1.00 95.69 80 VAL A C 1
ATOM 629 O O . VAL A 1 80 ? -0.147 9.379 9.851 1.00 95.69 80 VAL A O 1
ATOM 632 N N . LEU A 1 81 ? -0.910 8.579 7.900 1.00 93.31 81 LEU A N 1
ATOM 633 C CA . LEU A 1 81 ? -0.363 9.661 7.095 1.00 93.31 81 LEU A CA 1
ATOM 634 C C . LEU A 1 81 ? -1.246 9.960 5.885 1.00 93.31 81 LEU A C 1
ATOM 636 O O . LEU A 1 81 ? -1.672 9.057 5.170 1.00 93.31 81 LEU A O 1
ATOM 640 N N . LYS A 1 82 ? -1.466 11.251 5.625 1.00 93.44 82 LYS A N 1
ATOM 641 C CA . LYS A 1 82 ? -2.128 11.757 4.420 1.00 93.44 82 LYS A CA 1
ATOM 642 C C . LYS A 1 82 ? -1.157 12.641 3.644 1.00 93.44 82 LYS A C 1
ATOM 644 O O . LYS A 1 82 ? -0.727 13.675 4.153 1.00 93.44 82 LYS A O 1
ATOM 649 N N . LYS A 1 83 ? -0.821 12.263 2.412 1.00 89.81 83 LYS A N 1
ATOM 650 C CA . LYS A 1 83 ? 0.056 13.030 1.516 1.00 89.81 83 LYS A CA 1
ATOM 651 C C . LYS A 1 83 ? -0.742 13.581 0.336 1.00 89.81 83 LYS A C 1
ATOM 653 O O . LYS A 1 83 ? -1.597 12.863 -0.173 1.00 89.81 83 LYS A O 1
ATOM 658 N N . PRO A 1 84 ? -0.486 14.818 -0.119 1.00 86.44 84 PRO A N 1
ATOM 659 C CA . PRO A 1 84 ? -1.051 15.285 -1.381 1.00 86.44 84 PRO A CA 1
ATOM 660 C C . PRO A 1 84 ? -0.640 14.344 -2.515 1.00 86.44 84 PRO A C 1
ATOM 662 O O . PRO A 1 84 ? 0.442 13.747 -2.473 1.00 86.44 84 PRO A O 1
ATOM 665 N N . HIS A 1 85 ? -1.498 14.208 -3.522 1.00 78.75 85 HIS A N 1
ATOM 666 C CA . HIS A 1 85 ? -1.109 13.536 -4.749 1.00 78.75 85 HIS A CA 1
ATOM 667 C C . HIS A 1 85 ? 0.018 14.320 -5.425 1.00 78.75 85 HIS A C 1
ATOM 669 O O . HIS A 1 85 ? -0.209 15.338 -6.069 1.00 78.75 85 HIS A O 1
ATOM 675 N N . SER A 1 86 ? 1.252 13.851 -5.273 1.00 66.12 86 SER A N 1
ATOM 676 C CA . SER A 1 86 ? 2.344 14.258 -6.142 1.00 66.12 86 SER A CA 1
ATOM 677 C C . SER A 1 86 ? 2.506 13.172 -7.194 1.00 66.12 86 SER A C 1
ATOM 679 O O . SER A 1 86 ? 3.015 12.092 -6.881 1.00 66.12 86 SER A O 1
ATOM 681 N N . CYS A 1 87 ? 2.138 13.455 -8.446 1.00 51.88 87 CYS A N 1
ATOM 682 C CA . CYS A 1 87 ? 2.862 12.819 -9.542 1.00 51.88 87 CYS A CA 1
ATOM 683 C C . CYS A 1 87 ? 4.353 13.026 -9.248 1.00 51.88 87 CYS A C 1
ATOM 685 O O . CYS A 1 87 ? 4.722 14.132 -8.828 1.00 51.88 87 CYS A O 1
ATOM 687 N N . PRO A 1 88 ? 5.219 12.011 -9.421 1.00 52.81 88 PRO A N 1
ATOM 688 C CA . PRO A 1 88 ? 6.636 12.293 -9.467 1.00 52.81 88 PRO A CA 1
ATOM 689 C C . PRO A 1 88 ? 6.771 13.385 -10.523 1.00 52.81 88 PRO A C 1
ATOM 691 O O . PRO A 1 88 ? 6.417 13.172 -11.684 1.00 52.81 88 PRO A O 1
ATOM 694 N N . ASN A 1 89 ? 7.202 14.580 -10.110 1.00 48.97 89 ASN A N 1
ATOM 695 C CA . ASN A 1 89 ? 7.730 15.553 -11.053 1.00 48.97 89 ASN A CA 1
ATOM 696 C C . ASN A 1 89 ? 8.627 14.776 -12.027 1.00 48.97 89 ASN A C 1
ATOM 698 O O . ASN A 1 89 ? 9.287 13.835 -11.558 1.00 48.97 89 ASN A O 1
ATOM 702 N N . PRO A 1 90 ? 8.654 15.117 -13.333 1.00 54.34 90 PRO A N 1
ATOM 703 C CA . PRO A 1 90 ? 9.539 14.446 -14.280 1.00 54.34 90 PRO A CA 1
ATOM 704 C C . PRO A 1 90 ? 10.891 14.286 -13.591 1.00 54.34 90 PRO A C 1
ATOM 706 O O . PRO A 1 90 ? 11.351 15.276 -13.003 1.00 54.34 90 PRO A O 1
ATOM 709 N N . PRO A 1 91 ? 11.425 13.049 -13.511 1.00 56.78 91 PRO A N 1
ATOM 710 C CA . PRO A 1 91 ? 12.530 12.732 -12.621 1.00 56.78 91 PRO A CA 1
ATOM 711 C C . PRO A 1 91 ? 13.562 13.833 -12.783 1.00 56.78 91 PRO A C 1
ATOM 713 O O . PRO A 1 91 ? 13.941 14.138 -13.919 1.00 56.78 91 PRO A O 1
ATOM 716 N N . LYS A 1 92 ? 13.936 14.501 -11.676 1.00 57.22 92 LYS A N 1
ATOM 717 C CA . LYS A 1 92 ? 15.052 15.453 -11.711 1.00 57.22 92 LYS A CA 1
ATOM 718 C C . LYS A 1 92 ? 16.143 14.750 -12.502 1.00 57.22 92 LYS A C 1
ATOM 720 O O . LYS A 1 92 ? 16.465 13.615 -12.156 1.00 57.22 92 LYS A O 1
ATOM 725 N N . LYS A 1 93 ? 16.599 15.355 -13.603 1.00 60.78 93 LYS A N 1
ATOM 726 C CA . LYS A 1 93 ? 17.597 14.730 -14.468 1.00 60.78 93 LYS A CA 1
ATOM 727 C C . LYS A 1 93 ? 18.797 14.394 -13.591 1.00 60.78 93 LYS A C 1
ATOM 729 O O . LYS A 1 93 ? 19.529 15.283 -13.168 1.00 60.78 93 LYS A O 1
ATOM 734 N N . ASP A 1 94 ? 18.925 13.122 -13.237 1.00 68.62 94 ASP A N 1
ATOM 735 C CA . ASP A 1 94 ? 20.111 12.618 -12.576 1.00 68.62 94 ASP A CA 1
ATOM 736 C C . ASP A 1 94 ? 21.148 12.490 -13.684 1.00 68.62 94 ASP A C 1
ATOM 738 O O . ASP A 1 94 ? 21.157 11.533 -14.459 1.00 68.62 94 ASP A O 1
ATOM 742 N N . ASP A 1 95 ? 21.921 13.552 -13.840 1.00 75.00 95 ASP A N 1
ATOM 743 C CA . ASP A 1 95 ? 22.998 13.670 -14.811 1.00 75.00 95 ASP A CA 1
ATOM 744 C C . ASP A 1 95 ? 24.354 13.427 -14.127 1.00 75.00 95 ASP A C 1
ATOM 746 O O . ASP A 1 95 ? 25.377 13.961 -14.553 1.00 75.00 95 ASP A O 1
ATOM 750 N N . SER A 1 96 ? 24.370 12.613 -13.061 1.00 80.75 96 SER A N 1
ATOM 751 C CA . SER A 1 96 ? 25.609 12.097 -12.476 1.00 80.75 96 SER A CA 1
ATOM 752 C C . SER A 1 96 ? 26.430 11.319 -13.519 1.00 80.75 96 SER A C 1
ATOM 754 O O . SER A 1 96 ? 25.854 10.695 -14.424 1.00 80.75 96 SER A O 1
ATOM 756 N N . PRO A 1 97 ? 27.773 11.329 -13.422 1.00 80.50 97 PRO A N 1
ATOM 757 C CA . PRO A 1 97 ? 28.641 10.584 -14.335 1.00 80.50 97 PRO A CA 1
ATOM 758 C C . PRO A 1 97 ? 28.277 9.096 -14.427 1.00 80.50 97 PRO A C 1
ATOM 760 O O . PRO A 1 97 ? 28.256 8.529 -15.520 1.00 80.50 97 PRO A O 1
ATOM 763 N N . GLU A 1 98 ? 27.924 8.472 -13.302 1.00 78.81 98 GLU A N 1
ATOM 764 C CA . GLU A 1 98 ? 27.519 7.069 -13.227 1.00 78.81 98 GLU A CA 1
ATOM 765 C C . GLU A 1 98 ? 26.221 6.812 -14.002 1.00 78.81 98 GLU A C 1
ATOM 767 O O . GLU A 1 98 ? 26.132 5.850 -14.774 1.00 78.81 98 GLU A O 1
ATOM 772 N N . ASN A 1 99 ? 25.222 7.691 -13.861 1.00 82.94 99 ASN A N 1
ATOM 773 C CA . ASN A 1 99 ? 23.965 7.552 -14.590 1.00 82.94 99 ASN A CA 1
ATOM 774 C C . ASN A 1 99 ? 24.137 7.844 -16.090 1.00 82.94 99 ASN A C 1
ATOM 776 O O . ASN A 1 99 ? 23.501 7.201 -16.925 1.00 82.94 99 ASN A O 1
ATOM 780 N N . TRP A 1 100 ? 25.040 8.754 -16.468 1.00 86.06 100 TRP A N 1
ATOM 781 C CA . TRP A 1 100 ? 25.389 8.991 -17.872 1.00 86.06 100 TRP A CA 1
ATOM 782 C C . TRP A 1 100 ? 26.009 7.772 -18.544 1.00 86.06 100 TRP A C 1
ATOM 784 O O . TRP A 1 100 ? 25.626 7.439 -19.666 1.00 86.06 100 TRP A O 1
ATOM 794 N N . GLN A 1 101 ? 26.911 7.069 -17.856 1.00 86.56 101 GLN A N 1
ATOM 795 C CA . GLN A 1 101 ? 27.490 5.824 -18.366 1.00 86.56 101 GLN A CA 1
ATOM 796 C C . GLN A 1 101 ? 26.410 4.755 -18.581 1.00 86.56 101 GLN A C 1
ATOM 798 O O . GLN A 1 101 ? 26.392 4.076 -19.610 1.00 86.56 101 GLN A O 1
ATOM 803 N N . PHE A 1 102 ? 25.456 4.644 -17.652 1.00 85.25 102 PHE A N 1
ATOM 804 C CA . PHE A 1 102 ? 24.322 3.731 -17.791 1.00 85.25 102 PHE A CA 1
ATOM 805 C C . PHE A 1 102 ? 23.402 4.101 -18.970 1.00 85.25 102 PHE A C 1
ATOM 807 O O . PHE A 1 102 ? 23.062 3.235 -19.786 1.00 85.25 102 PHE A O 1
ATOM 814 N N . LYS A 1 103 ? 23.041 5.386 -19.108 1.00 87.38 103 LYS A N 1
ATOM 815 C CA . LYS A 1 103 ? 22.245 5.905 -20.235 1.00 87.38 103 LYS A CA 1
ATOM 816 C C . LYS A 1 103 ? 22.945 5.654 -21.571 1.00 87.38 103 LYS A C 1
ATOM 818 O O . LYS A 1 103 ? 22.313 5.148 -22.495 1.00 87.38 103 LYS A O 1
ATOM 823 N N . LEU A 1 104 ? 24.248 5.933 -21.663 1.00 91.69 104 LEU A N 1
ATOM 824 C CA . LEU A 1 104 ? 25.042 5.723 -22.876 1.00 91.69 104 LEU A CA 1
ATOM 825 C C . LEU A 1 104 ? 25.087 4.245 -23.270 1.00 91.69 104 LEU A C 1
ATOM 827 O O . LEU A 1 104 ? 24.850 3.910 -24.428 1.00 91.69 104 LEU A O 1
ATOM 831 N N . LYS A 1 105 ? 25.329 3.351 -22.306 1.00 92.44 105 LYS A N 1
ATOM 832 C CA . LYS A 1 105 ? 25.341 1.903 -22.547 1.00 92.44 105 LYS A CA 1
ATOM 833 C C . LYS A 1 105 ? 23.983 1.399 -23.039 1.00 92.44 105 LYS A C 1
ATOM 835 O O . LYS A 1 105 ? 23.922 0.539 -23.915 1.00 92.44 105 LYS A O 1
ATOM 840 N N . THR A 1 106 ? 22.897 1.930 -22.48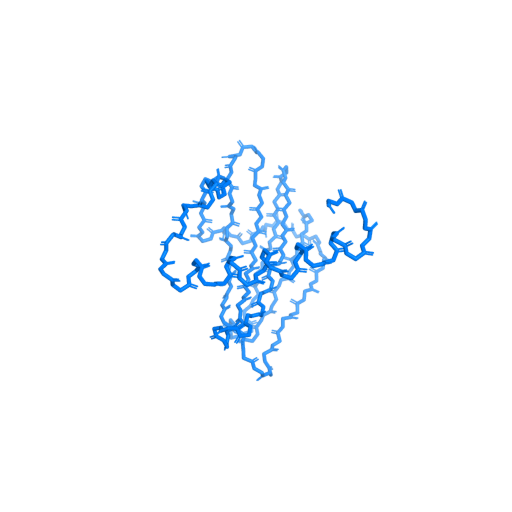3 1.00 92.25 106 THR A N 1
ATOM 841 C CA . THR A 1 106 ? 21.528 1.592 -22.899 1.00 92.25 106 THR A CA 1
ATOM 842 C C . THR A 1 106 ? 21.248 2.096 -24.312 1.00 92.25 106 THR A C 1
ATOM 844 O O . THR A 1 106 ? 20.781 1.329 -25.152 1.00 92.25 106 THR A O 1
ATOM 847 N N . TYR A 1 107 ? 21.620 3.344 -24.605 1.00 94.12 107 TYR A N 1
ATOM 848 C CA . TYR A 1 107 ? 21.512 3.923 -25.940 1.00 94.12 107 TYR A CA 1
ATOM 849 C C . TYR A 1 107 ? 22.294 3.118 -26.982 1.00 94.12 107 TYR A C 1
ATOM 851 O O . TYR A 1 107 ? 21.743 2.794 -28.022 1.00 94.12 107 TYR A O 1
ATOM 859 N N . GLN A 1 108 ? 23.542 2.732 -26.704 1.00 95.62 108 GLN A N 1
ATOM 860 C CA . GLN A 1 108 ? 24.357 1.947 -27.640 1.00 95.62 108 GLN A CA 1
ATOM 861 C C . GLN A 1 108 ? 23.736 0.582 -27.963 1.00 95.62 108 GLN A C 1
ATOM 863 O O . GLN A 1 108 ? 23.775 0.151 -29.113 1.00 95.62 108 GLN A O 1
ATOM 868 N N . LYS A 1 109 ? 23.134 -0.087 -26.971 1.00 95.50 109 LYS A N 1
ATOM 869 C CA . LYS A 1 109 ? 22.400 -1.340 -27.200 1.00 95.50 109 LYS A CA 1
ATOM 870 C C . LYS A 1 109 ? 21.187 -1.125 -28.097 1.00 95.50 109 LYS A C 1
ATOM 872 O O . LYS A 1 109 ? 20.995 -1.889 -29.033 1.00 95.50 109 LYS A O 1
ATOM 877 N N . LEU A 1 110 ? 20.391 -0.094 -27.812 1.00 96.62 110 LEU A N 1
ATOM 878 C CA . LEU A 1 110 ? 19.198 0.216 -28.596 1.00 96.62 110 LEU A CA 1
ATOM 879 C C . LEU A 1 110 ? 19.568 0.623 -30.023 1.00 96.62 110 LEU A C 1
ATOM 881 O O . LEU A 1 110 ? 18.981 0.119 -30.968 1.00 96.62 110 LEU A O 1
ATOM 885 N N . LYS A 1 111 ? 20.584 1.476 -30.172 1.00 97.19 111 LYS A N 1
ATOM 886 C CA . LYS A 1 111 ? 21.122 1.891 -31.465 1.00 97.19 111 LYS A CA 1
ATOM 887 C C . LYS A 1 111 ? 21.486 0.673 -32.315 1.00 97.19 111 LYS A C 1
ATOM 889 O O . LYS A 1 111 ? 21.057 0.604 -33.455 1.00 97.19 111 LYS A O 1
ATOM 894 N N . LYS A 1 112 ? 22.197 -0.301 -31.738 1.00 97.12 112 LYS A N 1
ATOM 895 C CA . LYS A 1 112 ? 22.546 -1.537 -32.442 1.00 97.12 112 LYS A CA 1
ATOM 896 C C . LYS A 1 112 ? 21.310 -2.306 -32.923 1.00 97.12 112 LYS A C 1
ATOM 898 O O . LYS A 1 112 ? 21.291 -2.736 -34.062 1.00 97.12 112 LYS A O 1
ATOM 903 N N . VAL A 1 113 ? 20.285 -2.457 -32.080 1.00 97.38 113 VAL A N 1
ATOM 904 C CA . VAL A 1 113 ? 19.031 -3.130 -32.477 1.00 97.38 113 VAL A CA 1
ATOM 905 C C . VAL A 1 113 ? 18.363 -2.395 -33.638 1.00 97.38 113 VAL A C 1
ATOM 907 O O . VAL A 1 113 ? 17.941 -3.026 -34.596 1.00 97.38 113 VAL A O 1
ATOM 910 N N . LEU A 1 114 ? 18.307 -1.065 -33.578 1.00 97.25 114 LEU A N 1
ATOM 911 C CA . LEU A 1 114 ? 17.692 -0.258 -34.631 1.00 97.25 114 LEU A CA 1
ATOM 912 C C . LEU A 1 114 ? 18.480 -0.316 -35.952 1.00 97.25 114 LEU A C 1
ATOM 914 O O . LEU A 1 114 ? 17.859 -0.366 -37.008 1.00 97.25 114 LEU A O 1
ATOM 918 N N . GLU A 1 115 ? 19.817 -0.337 -35.896 1.00 97.25 115 GLU A N 1
ATOM 919 C CA . GLU A 1 115 ? 20.684 -0.549 -37.069 1.00 97.25 115 GLU A CA 1
ATOM 920 C C . GLU A 1 115 ? 20.490 -1.964 -37.648 1.00 97.25 115 GLU A C 1
ATOM 922 O O . GLU A 1 115 ? 20.340 -2.118 -38.859 1.00 97.25 115 GLU A O 1
ATOM 927 N N . ASP A 1 116 ? 20.429 -2.994 -36.794 1.00 97.06 116 ASP A N 1
ATOM 928 C CA . ASP A 1 116 ? 20.214 -4.391 -37.200 1.00 97.06 116 ASP A CA 1
ATOM 929 C C . ASP A 1 116 ? 18.819 -4.594 -37.841 1.00 97.06 116 ASP A C 1
ATOM 931 O O . ASP A 1 116 ? 18.665 -5.402 -38.758 1.00 97.06 116 ASP A O 1
ATOM 935 N N . GLU A 1 117 ? 17.807 -3.841 -37.395 1.00 97.00 117 GLU A N 1
ATOM 936 C CA . GLU A 1 117 ? 16.447 -3.835 -37.959 1.00 97.00 117 GLU A CA 1
ATOM 937 C C . GLU A 1 117 ? 16.280 -2.887 -39.165 1.00 97.00 117 GLU A C 1
ATOM 939 O O . GLU A 1 117 ? 15.212 -2.856 -39.780 1.00 97.00 117 GLU A O 1
ATOM 944 N N . GLY A 1 118 ? 17.314 -2.119 -39.531 1.00 93.50 118 GLY A N 1
ATOM 945 C CA . GLY A 1 118 ? 17.272 -1.163 -40.645 1.00 93.50 118 GLY A CA 1
ATOM 946 C C . GLY A 1 118 ? 16.320 0.018 -40.419 1.00 93.50 118 GLY A C 1
ATOM 947 O O . GLY A 1 118 ? 15.791 0.581 -41.378 1.00 93.50 118 GLY A O 1
ATOM 948 N N . LEU A 1 119 ? 16.064 0.366 -39.157 1.00 93.25 119 LEU A N 1
ATOM 949 C CA . LEU A 1 119 ? 15.176 1.461 -38.758 1.00 93.25 119 LEU A CA 1
ATOM 950 C C . LEU A 1 119 ? 15.903 2.810 -38.648 1.00 93.25 119 LEU A C 1
ATOM 952 O O . LEU A 1 119 ? 15.238 3.850 -38.666 1.00 93.25 119 LEU A O 1
ATOM 956 N N . ILE A 1 120 ? 17.236 2.792 -38.523 1.00 92.00 120 ILE A N 1
ATOM 957 C CA . ILE A 1 120 ? 18.131 3.964 -38.543 1.00 92.00 120 ILE A CA 1
ATOM 958 C C . ILE A 1 120 ? 19.408 3.685 -39.334 1.00 92.00 120 ILE A C 1
ATOM 960 O O . ILE A 1 120 ? 19.760 2.495 -39.486 1.00 92.00 120 ILE A O 1
#

Radius of gyration: 20.46 Å; Cα contacts (8 Å, |Δi|>4): 199; chains: 1; bounding box: 47×31×56 Å

Mean predicted aligned error: 10.79 Å

Sequence (120 aa):
MEGLIVKSTTWNGETCKIGMPDGGVGIAVNAMERDKYCFWSIGGYNLKEERHWIWKGGELHVGDKIEIEFAEFDEATPPVLKKPHSCPNPPKKDDSPENWQFKLKTYQKLKKVLEDEGLI

Organism: NCBI:txid454154

Solvent-accessible surface area (backbone atoms only — not comparable to full-atom values): 7005 Å² total; per-residue (Å²): 82,66,34,38,42,36,32,25,54,83,53,79,62,46,74,46,37,47,51,52,82,76,45,47,67,50,75,50,76,48,75,38,78,92,74,75,43,32,38,37,37,37,34,29,47,32,62,86,76,49,24,34,36,31,57,52,64,49,71,56,59,97,85,62,50,77,49,78,43,82,46,76,45,92,72,51,55,78,60,76,43,78,40,74,69,68,74,79,64,79,71,76,82,71,77,47,72,70,50,46,54,52,52,49,55,51,47,54,54,51,50,50,53,34,47,76,70,67,76,97